Protein AF-A0A352XD75-F1 (afdb_monomer)

Secondary structure (DSSP, 8-state):
---HHHHH--S-HHHHHHHHHHHTTS-HHHHHHHHHHS-HHHHHHHHHTS-HHHHHHHHHHS-HHHHHHHHHHTTSSHHHHHHHHS-HHHHHHHHHTS-HHHHHHHHHHS-HHHHHHHHHHHTSPTTSHHHH--S------TT--HHHHHHHHHHHGGG-S----

Sequence (165 aa):
MLTQEVRNTLFDVADLNQLKSGLNRLPAVDVGEFITDLSPERRAIAFRILNKDQAISVFEYLPPEIQQELINALHDTQVSQIVEAMRPDDRAELFDELPAIVVKRLLQQLSPAERRATATILGYPEGTAGRVMTTEYVQLRQGLTVAEAIDKIRQTDRDKETIYY

Foldseek 3Di:
DPPPVLVPPDDDPVVLVVLLVVLQPDDLLVLQVSLQPDDLLVSLSSLLSYQPVSSVSNLVNHDPVSNVSNVVVLPDDPVLVVLQLDFLLVNLVSLVRDDPVSNVRSLVSHDPVSNVQNVQLNPDDPPDPSVNDTPQDDDDDPPDDPVRVVVSCVVSVPRHDDDDD

Solvent-accessible surface area (backbone atoms only — not comparable to full-atom values): 9869 Å² total; per-residue (Å²): 134,86,58,74,67,73,78,68,69,83,86,55,78,78,47,50,59,53,46,30,58,49,59,63,71,48,59,39,62,64,47,17,53,54,43,67,74,43,56,76,78,52,29,49,53,62,53,64,52,34,51,72,71,51,36,56,54,17,54,74,53,36,56,72,69,54,48,52,49,43,61,53,59,75,62,66,62,69,60,42,53,52,61,54,72,43,52,42,32,63,46,39,59,54,43,74,78,43,60,67,73,57,42,56,52,51,50,69,64,32,54,80,64,57,36,50,51,24,49,57,30,62,69,35,60,86,96,37,72,55,42,75,41,68,85,62,70,89,86,84,68,92,88,63,52,72,67,59,48,51,53,52,47,63,72,60,50,87,79,45,88,79,81,86,131

Radius of gyration: 19.04 Å; Cα contacts (8 Å, |Δi|>4): 114; chains: 1; bounding box: 49×33×51 Å

Mean predicted aligned error: 14.42 Å

pLDDT: mean 76.63, std 14.62, range [35.88, 95.31]

Nearest PDB structures (foldseek):
  8gpv-assembly1_A-2  TM=6.197E-01  e=3.151E-08  Clostridiales bacterium
  8gps-assembly1_A-2  TM=6.681E-01  e=8.833E-07  Chryseobacterium hispalense
  2oux-assembly1_B  TM=5.930E-01  e=8.496E-04  Enterococcus faecalis V583
  8wiw-assembly1_Z  TM=5.634E-01  e=1.707E-01  Salmonella enterica subsp. enterica serovar Typhimurium str. LT2
  3ajc-assembly1_A  TM=3.501E-01  e=4.592E-02  Thermotoga maritima

Structure (mmCIF, N/CA/C/O backbone):
data_AF-A0A352XD75-F1
#
_entry.id   AF-A0A352XD75-F1
#
loop_
_atom_site.group_PDB
_atom_site.id
_atom_site.type_symbol
_atom_site.label_atom_id
_atom_site.label_alt_id
_atom_site.label_comp_id
_atom_site.label_asym_id
_atom_site.label_entity_id
_atom_site.label_seq_id
_atom_site.pdbx_PDB_ins_code
_atom_site.Cartn_x
_atom_site.Cartn_y
_atom_site.Cartn_z
_atom_site.occupancy
_atom_site.B_iso_or_equiv
_atom_site.auth_seq_id
_atom_site.auth_comp_id
_atom_site.auth_asym_id
_atom_site.auth_atom_id
_atom_site.pdbx_PDB_model_num
ATOM 1 N N . MET A 1 1 ? 4.989 9.134 -26.590 1.00 42.31 1 MET A N 1
ATOM 2 C CA . MET A 1 1 ? 4.996 10.477 -25.962 1.00 42.31 1 MET A CA 1
ATOM 3 C C . MET A 1 1 ? 3.915 10.523 -24.897 1.00 42.31 1 MET A C 1
ATOM 5 O O . MET A 1 1 ? 2.740 10.600 -25.235 1.00 42.31 1 MET A O 1
ATOM 9 N N . LEU A 1 2 ? 4.307 10.415 -23.628 1.00 46.84 2 LEU A N 1
ATOM 10 C CA . LEU A 1 2 ? 3.418 10.649 -22.490 1.00 46.84 2 LEU A CA 1
ATOM 11 C C . LEU A 1 2 ? 2.858 12.075 -22.583 1.00 46.84 2 LEU A C 1
ATOM 13 O O . LEU A 1 2 ? 3.633 13.031 -22.660 1.00 46.84 2 LEU A O 1
ATOM 17 N N . THR A 1 3 ? 1.534 12.220 -22.615 1.00 48.31 3 THR A N 1
ATOM 18 C CA . THR A 1 3 ? 0.881 13.530 -22.550 1.00 48.31 3 THR A CA 1
ATOM 19 C C . THR A 1 3 ? 1.253 14.214 -21.236 1.00 48.31 3 THR A C 1
ATOM 21 O O . THR A 1 3 ? 1.358 13.569 -20.192 1.00 48.31 3 THR A O 1
ATOM 24 N N . GLN A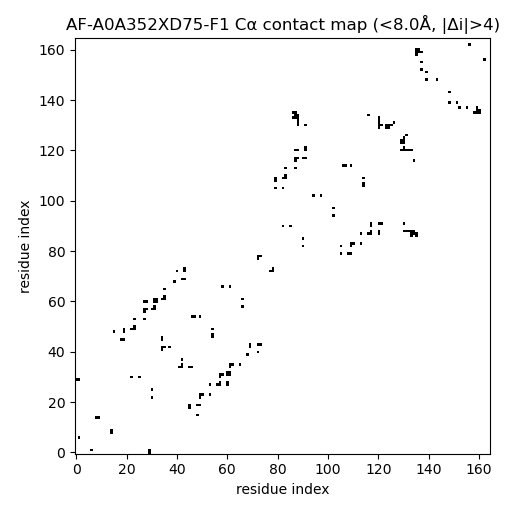 1 4 ? 1.458 15.534 -21.287 1.00 46.62 4 GLN A N 1
ATOM 25 C CA . GLN A 1 4 ? 1.802 16.389 -20.141 1.00 46.62 4 GLN A CA 1
ATOM 26 C C . GLN A 1 4 ? 0.899 16.161 -18.905 1.00 46.62 4 GLN A C 1
ATOM 28 O O . GLN A 1 4 ? 1.322 16.429 -17.784 1.00 46.62 4 GLN A O 1
ATOM 33 N N . GLU A 1 5 ? -0.316 15.644 -19.109 1.00 46.28 5 GLU A N 1
ATOM 34 C CA . GLU A 1 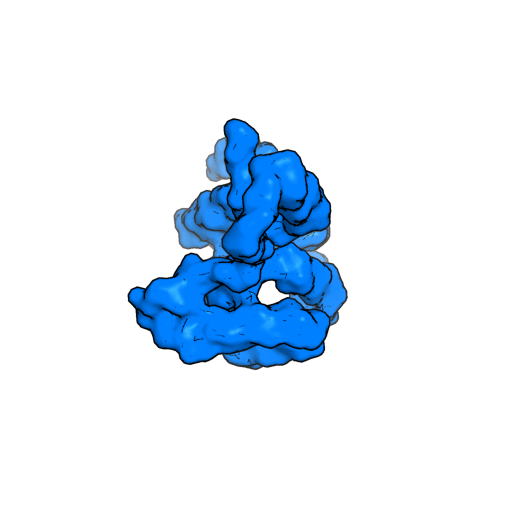5 ? -1.288 15.280 -18.074 1.00 46.28 5 GLU A CA 1
ATOM 35 C C . GLU A 1 5 ? -0.790 14.177 -17.130 1.00 46.28 5 GLU A C 1
ATOM 37 O O . GLU A 1 5 ? -0.857 14.367 -15.921 1.00 46.28 5 GLU A O 1
ATOM 42 N N . VAL A 1 6 ? -0.191 13.091 -17.641 1.00 51.75 6 VAL A N 1
ATOM 43 C CA . VAL A 1 6 ? 0.304 11.977 -16.796 1.00 51.75 6 VAL A CA 1
ATOM 44 C C . VAL A 1 6 ? 1.484 12.417 -15.925 1.00 51.75 6 VAL A C 1
ATOM 46 O O . VAL A 1 6 ? 1.719 11.880 -14.847 1.00 51.75 6 VAL A O 1
ATOM 49 N N . ARG A 1 7 ? 2.229 13.430 -16.380 1.00 50.84 7 ARG A N 1
ATOM 50 C CA . ARG A 1 7 ? 3.415 13.948 -15.690 1.00 50.84 7 ARG A CA 1
ATOM 51 C C . ARG A 1 7 ? 3.066 14.825 -14.475 1.00 50.84 7 ARG A C 1
ATOM 53 O O . ARG A 1 7 ? 3.905 14.972 -13.591 1.00 50.84 7 ARG A O 1
ATOM 60 N N . ASN A 1 8 ? 1.853 15.389 -14.425 1.00 47.38 8 ASN A N 1
ATOM 61 C CA . ASN A 1 8 ? 1.427 16.347 -13.396 1.00 47.38 8 ASN A CA 1
ATOM 62 C C . ASN A 1 8 ? 0.528 15.747 -12.294 1.00 47.38 8 ASN A C 1
ATOM 64 O O . ASN A 1 8 ? 0.387 16.362 -11.238 1.00 47.38 8 ASN A O 1
ATOM 68 N N . THR A 1 9 ? -0.050 14.561 -12.491 1.00 47.28 9 THR A N 1
ATOM 69 C CA . THR A 1 9 ? -0.865 13.846 -11.488 1.00 47.28 9 THR A CA 1
ATOM 70 C C . THR A 1 9 ? 0.006 12.937 -10.620 1.00 47.28 9 THR A C 1
ATOM 72 O O . THR A 1 9 ? 0.238 11.778 -10.950 1.00 47.28 9 THR A O 1
ATOM 75 N N . LEU A 1 10 ? 0.544 13.481 -9.526 1.00 49.97 10 LEU A N 1
ATOM 76 C CA . LEU A 1 10 ? 1.320 12.741 -8.517 1.00 49.97 10 LEU A CA 1
ATOM 77 C C . LEU A 1 10 ? 0.926 13.171 -7.092 1.00 49.97 10 LEU A C 1
ATOM 79 O O . LEU A 1 10 ? 1.811 13.489 -6.292 1.00 49.97 10 LEU A O 1
ATOM 83 N N . PHE A 1 11 ? -0.377 13.242 -6.780 1.00 50.50 11 PHE A N 1
ATOM 84 C CA . PHE A 1 11 ? -0.832 13.763 -5.480 1.00 50.50 11 PHE A CA 1
ATOM 85 C C . PHE A 1 11 ? -2.056 13.071 -4.831 1.00 50.50 11 PHE A C 1
ATOM 87 O O . PHE A 1 11 ? -2.658 13.695 -3.963 1.00 50.50 11 PHE A O 1
ATOM 94 N N . ASP A 1 12 ? -2.388 11.802 -5.128 1.00 47.44 12 ASP A N 1
ATOM 95 C CA . ASP A 1 12 ? -3.331 11.028 -4.285 1.00 47.44 12 ASP A CA 1
ATOM 96 C C . ASP A 1 12 ? -3.212 9.484 -4.398 1.00 47.44 12 ASP A C 1
ATOM 98 O O . ASP A 1 12 ? -2.680 8.961 -5.377 1.00 47.44 12 ASP A O 1
ATOM 102 N N . VAL A 1 13 ? -3.727 8.718 -3.421 1.00 48.00 13 VAL A N 1
ATOM 103 C CA . VAL A 1 13 ? -3.709 7.227 -3.422 1.00 48.00 13 VAL A CA 1
ATOM 104 C C . VAL A 1 13 ? -4.572 6.651 -4.555 1.00 48.00 13 VAL A C 1
ATOM 106 O O . VAL A 1 13 ? -4.212 5.645 -5.170 1.00 48.00 13 VAL A O 1
ATOM 109 N N . ALA A 1 14 ? -5.659 7.338 -4.913 1.00 49.59 14 ALA A N 1
ATOM 110 C CA . ALA A 1 14 ? -6.481 7.009 -6.079 1.00 49.59 14 ALA A CA 1
ATOM 111 C C . ALA A 1 14 ? -5.698 7.097 -7.409 1.00 49.59 14 ALA A C 1
ATOM 113 O O . ALA A 1 14 ? -6.013 6.374 -8.361 1.00 49.59 14 ALA A O 1
ATOM 114 N N . ASP A 1 15 ? -4.634 7.909 -7.461 1.00 64.81 15 ASP A N 1
ATOM 115 C CA . ASP A 1 15 ? -3.771 8.038 -8.638 1.00 64.81 15 ASP A CA 1
ATOM 116 C C . ASP A 1 15 ? -2.802 6.857 -8.780 1.00 64.81 15 ASP A C 1
ATOM 118 O O . ASP A 1 15 ? -2.377 6.557 -9.894 1.00 64.81 15 ASP A O 1
ATOM 122 N N . LEU A 1 16 ? -2.477 6.125 -7.703 1.00 64.69 16 LEU A N 1
ATOM 123 C CA . LEU A 1 16 ? -1.532 5.000 -7.771 1.00 64.69 16 LEU A CA 1
ATOM 124 C C . LEU A 1 16 ? -2.077 3.825 -8.586 1.00 64.69 16 LEU A C 1
ATOM 126 O O . LEU A 1 16 ? -1.321 3.203 -9.331 1.00 64.69 16 LEU A O 1
ATOM 130 N N . ASN A 1 17 ? -3.381 3.550 -8.512 1.00 67.31 17 ASN A N 1
ATOM 131 C CA . ASN A 1 17 ? -4.015 2.503 -9.319 1.00 67.31 17 ASN A CA 1
ATOM 132 C C . ASN A 1 17 ? -4.095 2.888 -10.802 1.00 67.31 17 ASN A C 1
ATOM 134 O O . ASN A 1 17 ? -3.836 2.058 -11.681 1.00 67.31 17 ASN A O 1
ATOM 138 N N . GLN A 1 18 ? -4.384 4.160 -11.096 1.00 73.12 18 GLN A N 1
ATOM 139 C CA . GLN A 1 18 ? -4.333 4.668 -12.468 1.00 73.12 18 GLN A CA 1
ATOM 140 C C . GLN A 1 18 ? -2.905 4.644 -13.016 1.00 73.12 18 GLN A C 1
ATOM 142 O O . GLN A 1 18 ? -2.689 4.201 -14.145 1.00 73.12 18 GLN A O 1
ATOM 147 N N . LEU A 1 19 ? -1.927 5.033 -12.198 1.00 76.56 19 LEU A N 1
ATOM 148 C CA . LEU A 1 19 ? -0.513 5.000 -12.539 1.00 76.56 19 LEU A CA 1
ATOM 149 C C . LEU A 1 19 ? -0.034 3.560 -12.760 1.00 76.56 19 LEU A C 1
ATOM 151 O O . LEU A 1 19 ? 0.588 3.290 -13.783 1.00 76.56 19 LEU A O 1
ATOM 155 N N . LYS A 1 20 ? -0.398 2.609 -11.890 1.00 80.44 20 LYS A N 1
ATOM 156 C CA . LYS A 1 20 ? -0.115 1.173 -12.068 1.00 80.44 20 LYS A CA 1
ATOM 157 C C . LYS A 1 20 ? -0.668 0.683 -13.402 1.00 80.44 20 LYS A C 1
ATOM 159 O O . LYS A 1 20 ? 0.074 0.112 -14.199 1.00 80.44 20 LYS A O 1
ATOM 164 N N . SER A 1 21 ? -1.949 0.929 -13.681 1.00 81.81 21 SER A N 1
ATOM 165 C CA . SER A 1 21 ? -2.569 0.522 -14.948 1.00 81.81 21 SER A CA 1
ATOM 166 C C . SER A 1 21 ? -1.904 1.189 -16.158 1.00 81.81 21 SER A C 1
ATOM 168 O O . SER A 1 21 ? -1.716 0.541 -17.187 1.00 81.81 21 SER A O 1
ATOM 170 N N . GLY A 1 22 ? -1.550 2.471 -16.056 1.00 84.94 22 GLY A N 1
ATOM 171 C CA . GLY A 1 22 ? -0.902 3.226 -17.125 1.00 84.94 22 GLY A CA 1
ATOM 172 C C . GLY A 1 22 ? 0.498 2.704 -17.431 1.00 84.94 22 GLY A C 1
ATOM 173 O O . GLY A 1 22 ? 0.772 2.303 -18.560 1.00 84.94 22 GLY A O 1
ATOM 174 N N . LEU A 1 23 ? 1.365 2.637 -16.421 1.00 86.94 23 LEU A N 1
ATOM 175 C CA . LEU A 1 23 ? 2.758 2.218 -16.586 1.00 86.94 23 LEU A CA 1
ATOM 176 C C . LEU A 1 23 ? 2.885 0.763 -17.058 1.00 86.94 23 LEU A C 1
ATOM 178 O O . LEU A 1 23 ? 3.767 0.452 -17.854 1.00 86.94 23 LEU A O 1
ATOM 182 N N . ASN A 1 24 ? 1.979 -0.126 -16.641 1.00 85.75 24 ASN A N 1
ATOM 183 C CA . ASN A 1 24 ? 1.988 -1.524 -17.083 1.00 85.75 24 ASN A CA 1
ATOM 184 C C . ASN A 1 24 ? 1.462 -1.742 -18.511 1.00 85.75 24 ASN A C 1
ATOM 186 O O . ASN A 1 24 ? 1.604 -2.838 -19.048 1.00 85.75 24 ASN A O 1
ATOM 190 N N . ARG A 1 25 ? 0.849 -0.730 -19.136 1.00 88.12 25 ARG A N 1
ATOM 191 C CA . ARG A 1 25 ? 0.373 -0.787 -20.532 1.00 88.12 25 ARG A CA 1
ATOM 192 C C . ARG A 1 25 ? 1.310 -0.094 -21.517 1.00 88.12 25 ARG A C 1
ATOM 194 O O . ARG A 1 25 ? 1.102 -0.200 -22.724 1.00 88.12 25 ARG A O 1
ATOM 201 N N . LEU A 1 26 ? 2.297 0.641 -21.014 1.00 89.50 26 LEU A N 1
ATOM 202 C CA . LEU A 1 26 ? 3.243 1.385 -21.833 1.00 89.50 26 LEU A CA 1
ATOM 203 C C . LEU A 1 26 ? 4.454 0.527 -22.222 1.00 89.50 26 LEU A C 1
ATOM 205 O O . LEU A 1 26 ? 4.799 -0.420 -21.512 1.00 89.50 26 LEU A O 1
ATOM 209 N N . PRO A 1 27 ? 5.136 0.861 -23.330 1.00 91.19 27 PRO A N 1
ATOM 210 C CA . PRO A 1 27 ? 6.421 0.260 -23.662 1.00 91.19 27 PRO A CA 1
ATOM 211 C C . PRO A 1 27 ? 7.441 0.460 -22.536 1.00 91.19 27 PRO A C 1
ATOM 213 O O . PRO A 1 27 ? 7.554 1.550 -21.977 1.00 91.19 27 PRO A O 1
ATOM 216 N N . ALA A 1 28 ? 8.226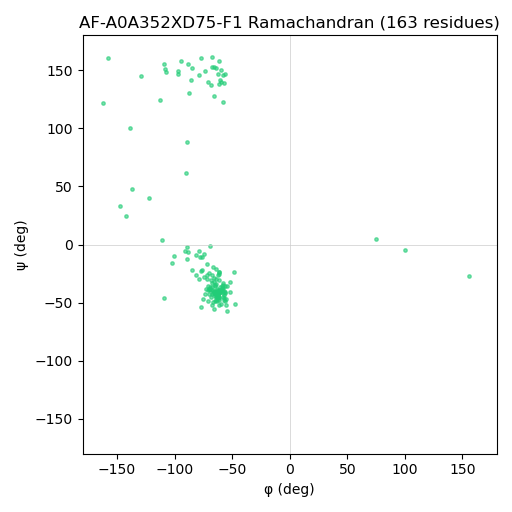 -0.576 -22.236 1.00 85.38 28 ALA A N 1
ATOM 217 C CA . ALA A 1 28 ? 9.201 -0.542 -21.146 1.00 85.38 28 ALA A CA 1
ATOM 218 C C . ALA A 1 28 ? 10.240 0.590 -21.285 1.00 85.38 28 ALA A C 1
ATOM 220 O O . ALA A 1 28 ? 10.642 1.182 -20.287 1.00 85.38 28 ALA A O 1
ATOM 221 N N . VAL A 1 29 ? 10.618 0.939 -22.518 1.00 89.31 29 VAL A N 1
ATOM 222 C CA . VAL A 1 29 ? 11.522 2.064 -22.807 1.00 89.31 29 VAL A CA 1
ATOM 223 C C . VAL A 1 29 ? 10.934 3.413 -22.374 1.00 89.31 29 VAL A C 1
ATOM 225 O O . VAL A 1 29 ? 11.620 4.195 -21.722 1.00 89.31 29 VAL A O 1
ATOM 228 N N . ASP A 1 30 ? 9.647 3.649 -22.644 1.00 89.25 30 ASP A N 1
ATOM 229 C CA . ASP A 1 30 ? 8.962 4.901 -22.294 1.00 89.25 30 ASP A CA 1
ATOM 230 C C . ASP A 1 30 ? 8.799 5.027 -20.772 1.00 89.25 30 ASP A C 1
ATOM 232 O O . ASP A 1 30 ? 8.905 6.111 -20.198 1.00 89.25 30 ASP A O 1
ATOM 236 N N . VAL A 1 31 ? 8.548 3.901 -20.099 1.00 88.69 31 VAL A N 1
ATOM 237 C CA . VAL A 1 31 ? 8.454 3.844 -18.636 1.00 88.69 31 VAL A CA 1
ATOM 238 C C . VAL A 1 31 ? 9.825 4.054 -17.991 1.00 88.69 31 VAL A C 1
ATOM 240 O O . VAL A 1 31 ? 9.915 4.740 -16.976 1.00 88.69 31 VAL A O 1
ATOM 243 N N . GLY A 1 32 ? 10.894 3.511 -18.579 1.00 86.94 32 GLY A N 1
ATOM 244 C CA . GLY A 1 32 ? 12.265 3.735 -18.119 1.00 86.94 32 GLY A CA 1
ATOM 245 C C . GLY A 1 32 ? 12.676 5.207 -18.207 1.00 86.94 32 GLY A C 1
ATOM 246 O O . GLY A 1 32 ? 13.210 5.757 -17.242 1.00 86.94 32 GLY A O 1
ATOM 247 N N . GLU A 1 33 ? 12.356 5.875 -19.318 1.00 89.38 33 GLU A N 1
ATOM 248 C CA . GLU A 1 33 ? 12.580 7.318 -19.485 1.00 89.38 33 GLU A CA 1
ATOM 249 C C . GLU A 1 33 ? 11.782 8.121 -18.448 1.00 89.38 33 GLU A C 1
ATOM 251 O O . GLU A 1 33 ? 12.346 8.938 -17.720 1.00 89.38 33 GLU A O 1
ATOM 256 N N . PHE A 1 34 ? 10.493 7.806 -18.282 1.00 87.62 34 PHE A N 1
ATOM 257 C CA . PHE A 1 34 ? 9.649 8.448 -17.275 1.00 87.62 34 PHE A CA 1
ATOM 258 C C . PHE A 1 34 ? 10.207 8.305 -15.856 1.00 87.62 34 PHE A C 1
ATOM 260 O O . PHE A 1 34 ? 10.293 9.294 -15.133 1.00 87.62 34 PHE A O 1
ATOM 267 N N . ILE A 1 35 ? 10.602 7.095 -15.448 1.00 87.19 35 ILE A N 1
ATOM 268 C CA . ILE A 1 35 ? 11.186 6.854 -14.123 1.00 87.19 35 ILE A CA 1
ATOM 269 C C . ILE A 1 35 ? 12.497 7.631 -13.970 1.00 87.19 35 ILE A C 1
ATOM 271 O O . ILE A 1 35 ? 12.747 8.212 -12.915 1.00 87.19 35 ILE A O 1
ATOM 275 N N . THR A 1 36 ? 13.318 7.709 -15.013 1.00 87.12 36 THR A N 1
ATOM 276 C CA . THR A 1 36 ? 14.579 8.463 -14.976 1.00 87.12 36 THR A CA 1
ATOM 277 C C . THR A 1 36 ? 14.352 9.944 -14.658 1.00 87.12 36 THR A C 1
ATOM 279 O O . THR A 1 36 ? 15.114 10.513 -13.874 1.00 87.12 36 THR A O 1
ATOM 282 N N . ASP A 1 37 ? 13.260 10.534 -15.143 1.00 86.69 37 ASP A N 1
ATOM 283 C CA . ASP A 1 37 ? 12.905 11.942 -14.918 1.00 86.69 37 ASP A CA 1
ATOM 284 C C . ASP A 1 37 ? 12.298 12.236 -13.531 1.00 86.69 37 ASP A C 1
ATOM 286 O O . ASP A 1 37 ? 12.153 13.399 -13.141 1.00 86.69 37 ASP A O 1
ATOM 290 N N . LEU A 1 38 ? 11.936 11.210 -12.754 1.00 84.00 38 LEU A N 1
ATOM 291 C CA . LEU A 1 38 ? 11.356 11.385 -11.419 1.00 84.00 38 LEU A CA 1
ATOM 292 C C . LEU A 1 38 ? 12.408 11.749 -10.358 1.00 84.00 38 LEU A C 1
ATOM 294 O O . LEU A 1 38 ? 13.604 11.480 -10.500 1.00 84.00 38 LEU A O 1
ATOM 298 N N . SER A 1 39 ? 11.946 12.316 -9.237 1.00 80.19 39 SER A N 1
ATOM 299 C CA . SER A 1 39 ? 12.773 12.449 -8.032 1.00 80.19 39 SER A CA 1
ATOM 300 C C . SER A 1 39 ? 13.099 11.066 -7.439 1.00 80.19 39 SER A C 1
ATOM 302 O O . SER A 1 39 ? 12.291 10.145 -7.592 1.00 80.19 39 SER A O 1
ATOM 304 N N . PRO A 1 40 ? 14.231 10.894 -6.726 1.00 75.38 40 PRO A N 1
ATOM 305 C CA . PRO A 1 40 ? 14.668 9.587 -6.217 1.00 75.38 40 PRO A CA 1
ATOM 306 C C . PRO A 1 40 ? 13.603 8.824 -5.412 1.00 75.38 40 PRO A C 1
ATOM 308 O O . PRO A 1 40 ? 13.399 7.630 -5.613 1.00 75.38 40 PRO A O 1
ATOM 311 N N . GLU A 1 41 ? 12.853 9.527 -4.562 1.00 70.81 41 GLU A N 1
ATOM 312 C CA . GLU A 1 41 ? 11.767 8.959 -3.747 1.00 70.81 41 GLU A CA 1
ATOM 313 C C . GLU A 1 41 ? 10.623 8.408 -4.616 1.00 70.81 41 GLU A C 1
ATOM 315 O O . GLU A 1 41 ? 10.054 7.353 -4.338 1.00 70.81 41 GLU A O 1
ATOM 320 N N . ARG A 1 42 ? 10.308 9.103 -5.716 1.00 78.06 42 ARG A N 1
ATOM 321 C CA . ARG A 1 42 ? 9.231 8.741 -6.646 1.00 78.06 42 ARG A CA 1
ATOM 322 C C . ARG A 1 42 ? 9.639 7.615 -7.593 1.00 78.06 42 ARG A C 1
ATOM 324 O O . ARG A 1 42 ? 8.782 6.817 -7.970 1.00 78.06 42 ARG A O 1
ATOM 331 N N . ARG A 1 43 ? 10.931 7.498 -7.927 1.00 85.25 43 ARG A N 1
ATOM 332 C CA . ARG A 1 43 ? 11.474 6.395 -8.742 1.00 85.25 43 ARG A CA 1
ATOM 333 C C . ARG A 1 43 ? 11.160 5.039 -8.132 1.00 85.25 43 ARG A C 1
ATOM 335 O O . ARG A 1 43 ? 10.651 4.161 -8.821 1.00 85.25 43 ARG A O 1
ATOM 342 N N . ALA A 1 44 ? 11.422 4.885 -6.834 1.00 78.00 44 ALA A N 1
ATOM 343 C CA . ALA A 1 44 ? 11.202 3.627 -6.127 1.00 78.00 44 ALA A CA 1
ATOM 344 C C . ALA A 1 44 ? 9.722 3.217 -6.122 1.00 78.00 44 ALA A C 1
ATOM 346 O O . ALA A 1 44 ? 9.409 2.046 -6.329 1.00 78.00 44 ALA A O 1
ATOM 347 N N . ILE A 1 45 ? 8.817 4.182 -5.935 1.00 76.19 45 ILE A N 1
ATOM 348 C CA . ILE A 1 45 ? 7.368 3.952 -5.937 1.00 76.19 45 ILE A CA 1
ATOM 349 C C . ILE A 1 45 ? 6.892 3.562 -7.340 1.00 76.19 45 ILE A C 1
ATOM 351 O O . ILE A 1 45 ? 6.264 2.518 -7.500 1.00 76.19 45 ILE A O 1
ATOM 355 N N . ALA A 1 46 ? 7.245 4.350 -8.360 1.00 83.12 46 ALA A N 1
ATOM 356 C CA . ALA A 1 46 ? 6.862 4.091 -9.748 1.00 83.12 46 ALA A CA 1
ATOM 357 C C . ALA A 1 46 ? 7.404 2.750 -10.265 1.00 83.12 46 ALA A C 1
ATOM 359 O O . ALA A 1 46 ? 6.710 2.044 -10.990 1.00 83.12 46 ALA A O 1
ATOM 360 N N . PHE A 1 47 ? 8.615 2.368 -9.857 1.00 83.31 47 PHE A N 1
ATOM 361 C CA . PHE A 1 47 ? 9.193 1.073 -10.200 1.00 83.31 47 PHE A CA 1
ATOM 362 C C . PHE A 1 47 ? 8.493 -0.087 -9.471 1.00 83.31 47 PHE A C 1
ATOM 364 O O . PHE A 1 47 ? 8.307 -1.157 -10.043 1.00 83.31 47 PHE A O 1
ATOM 371 N N . ARG A 1 48 ? 8.065 0.112 -8.216 1.00 80.00 48 ARG A N 1
ATOM 372 C CA . ARG A 1 48 ? 7.439 -0.936 -7.393 1.00 80.00 48 ARG A CA 1
ATOM 373 C C . ARG A 1 48 ? 6.022 -1.302 -7.833 1.00 80.00 48 ARG A C 1
ATOM 375 O O . ARG A 1 48 ? 5.617 -2.441 -7.631 1.00 80.00 48 ARG A O 1
ATOM 382 N N . ILE A 1 49 ? 5.282 -0.363 -8.416 1.00 79.94 49 ILE A N 1
ATOM 383 C CA . ILE A 1 49 ? 3.920 -0.604 -8.920 1.00 79.94 49 ILE A CA 1
ATOM 384 C C . ILE A 1 49 ? 3.898 -1.317 -10.281 1.00 79.94 49 ILE A C 1
ATOM 386 O O . ILE A 1 49 ? 2.829 -1.671 -10.777 1.00 79.94 49 ILE A O 1
ATOM 390 N N . LEU A 1 50 ? 5.058 -1.535 -10.904 1.00 81.81 50 LEU A N 1
ATOM 391 C CA . LEU A 1 50 ? 5.156 -2.339 -12.116 1.00 81.81 50 LEU A CA 1
ATOM 392 C C . LEU A 1 50 ? 4.929 -3.817 -11.792 1.00 81.81 50 LEU A C 1
ATOM 394 O O . LEU A 1 50 ? 5.442 -4.355 -10.812 1.00 81.81 50 LEU A O 1
ATOM 398 N N . ASN A 1 51 ? 4.200 -4.4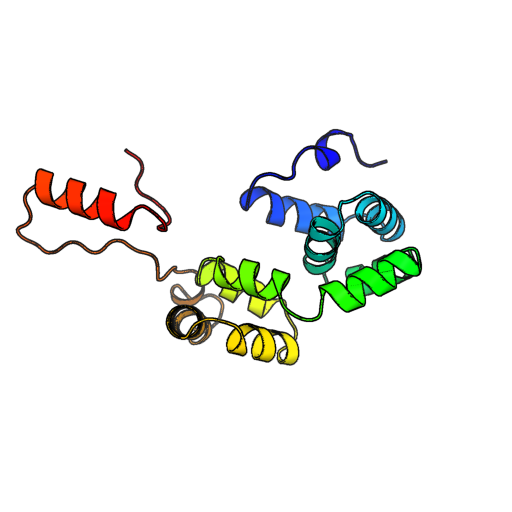92 -12.671 1.00 81.44 51 ASN A N 1
ATOM 399 C CA . ASN A 1 51 ? 4.079 -5.937 -12.659 1.00 81.44 51 ASN A CA 1
ATOM 400 C C . ASN A 1 51 ? 5.453 -6.549 -12.942 1.00 81.44 51 ASN A C 1
ATOM 402 O O . ASN A 1 51 ? 6.272 -5.964 -13.648 1.00 81.44 51 ASN A O 1
ATOM 406 N N . LYS A 1 52 ? 5.692 -7.758 -12.435 1.00 66.44 52 LYS A N 1
ATOM 407 C CA . LYS A 1 52 ? 7.003 -8.420 -12.470 1.00 66.44 52 LYS A CA 1
ATOM 408 C C . LYS A 1 52 ? 7.691 -8.387 -13.840 1.00 66.44 52 LYS A C 1
ATOM 410 O O . LYS A 1 52 ? 8.849 -7.989 -13.920 1.00 66.44 52 LYS A O 1
ATOM 415 N N . ASP A 1 53 ? 6.990 -8.790 -14.895 1.00 72.00 53 ASP A N 1
ATOM 416 C CA . ASP A 1 53 ? 7.578 -8.884 -16.237 1.00 72.00 53 ASP A CA 1
ATOM 417 C C . ASP A 1 53 ? 7.916 -7.495 -16.794 1.00 72.00 53 ASP A C 1
ATOM 419 O O . ASP A 1 53 ? 8.993 -7.287 -17.348 1.00 72.00 53 ASP A O 1
ATOM 423 N N . GLN A 1 54 ? 7.044 -6.517 -16.537 1.00 84.56 54 GLN A N 1
ATOM 424 C CA . GLN A 1 54 ? 7.270 -5.127 -16.917 1.00 84.56 54 GLN A CA 1
ATOM 425 C C . GLN A 1 54 ? 8.433 -4.512 -16.136 1.00 84.56 54 GLN A C 1
ATOM 427 O O . GLN A 1 54 ? 9.258 -3.820 -16.720 1.00 84.56 54 GLN A O 1
ATOM 432 N N . ALA A 1 55 ? 8.540 -4.778 -14.834 1.00 76.12 55 ALA A N 1
ATOM 433 C CA . ALA A 1 55 ? 9.627 -4.278 -13.999 1.00 76.12 55 ALA A CA 1
ATOM 434 C C . ALA A 1 55 ? 10.995 -4.770 -14.493 1.00 76.12 55 ALA A C 1
ATOM 436 O O . ALA A 1 55 ? 11.940 -3.987 -14.537 1.00 76.12 55 ALA A O 1
ATOM 437 N N . ILE A 1 56 ? 11.089 -6.042 -14.905 1.00 70.88 56 ILE A N 1
ATOM 438 C CA . ILE A 1 56 ? 12.312 -6.621 -15.482 1.00 70.88 56 ILE A CA 1
ATOM 439 C C . ILE A 1 56 ? 12.680 -5.883 -16.768 1.00 70.88 56 ILE A C 1
ATOM 441 O O . ILE A 1 56 ? 13.797 -5.385 -16.884 1.00 70.88 56 ILE A O 1
ATOM 445 N N . SER A 1 57 ? 11.731 -5.753 -17.698 1.00 76.31 57 SER A N 1
ATOM 446 C CA . SER A 1 57 ? 11.979 -5.066 -18.965 1.00 76.31 57 SER A CA 1
ATOM 447 C C . SER A 1 57 ? 12.335 -3.594 -18.765 1.00 76.31 57 SER A C 1
ATOM 449 O O . SER A 1 57 ? 13.253 -3.099 -19.403 1.00 76.31 57 SER A O 1
ATOM 451 N N . VAL A 1 58 ? 11.652 -2.887 -17.862 1.00 84.00 58 VAL A N 1
ATOM 452 C CA . VAL A 1 58 ? 11.918 -1.472 -17.564 1.00 84.00 58 VAL A CA 1
ATOM 453 C C . VAL A 1 58 ? 13.292 -1.286 -16.936 1.00 84.00 58 VAL A C 1
ATOM 455 O O . VAL A 1 58 ? 13.991 -0.344 -17.297 1.00 84.00 58 VAL A O 1
ATOM 458 N N . PHE A 1 59 ? 13.702 -2.180 -16.032 1.00 75.06 59 PHE A N 1
ATOM 459 C CA . PHE A 1 59 ? 14.998 -2.091 -15.364 1.00 75.06 59 PHE A CA 1
ATOM 460 C C . PHE A 1 59 ? 16.160 -2.067 -16.361 1.00 75.06 59 PHE A C 1
ATOM 462 O O . PHE A 1 59 ? 17.081 -1.273 -16.194 1.00 75.06 59 PHE A O 1
ATOM 469 N N . GLU A 1 60 ? 16.086 -2.867 -17.429 1.00 74.88 60 GLU A N 1
ATOM 470 C CA . GLU A 1 60 ? 17.105 -2.922 -18.487 1.00 74.88 60 GLU A CA 1
ATOM 471 C C . GLU A 1 60 ? 17.271 -1.599 -19.252 1.00 74.88 60 GLU A C 1
ATOM 473 O O . GLU A 1 60 ? 18.358 -1.322 -19.757 1.00 74.88 60 GLU A O 1
ATOM 478 N N . TYR A 1 61 ? 16.227 -0.765 -19.309 1.00 80.81 61 TYR A N 1
ATOM 479 C CA . TYR A 1 61 ? 16.251 0.538 -19.986 1.00 80.81 61 TYR A CA 1
ATOM 480 C C . TYR A 1 61 ? 16.651 1.705 -19.075 1.00 80.81 61 TYR A C 1
ATOM 482 O O . TYR A 1 61 ? 16.797 2.829 -19.557 1.00 80.81 61 TYR A O 1
ATOM 490 N N . LEU A 1 62 ? 16.830 1.472 -17.773 1.00 81.25 62 LEU A N 1
ATOM 491 C CA . LEU A 1 62 ? 17.256 2.514 -16.841 1.00 81.25 62 LEU A CA 1
ATOM 492 C C . LEU A 1 62 ? 18.769 2.764 -16.925 1.00 81.25 62 LEU A C 1
ATOM 494 O O . LEU A 1 62 ? 19.537 1.812 -17.083 1.00 81.25 62 LEU A O 1
ATOM 498 N N . PRO A 1 63 ? 19.227 4.017 -16.743 1.00 83.25 63 PRO A N 1
ATOM 499 C CA . PRO A 1 63 ? 20.650 4.305 -16.611 1.00 83.25 63 PRO A CA 1
ATOM 500 C C . PRO A 1 63 ? 21.279 3.541 -15.429 1.00 83.25 63 PRO A C 1
ATOM 502 O O . PRO A 1 63 ? 20.616 3.380 -14.397 1.00 83.25 63 PRO A O 1
ATOM 505 N N . PRO A 1 64 ? 22.550 3.105 -15.523 1.00 69.94 64 PRO A N 1
ATOM 506 C CA . PRO A 1 64 ? 23.219 2.328 -14.473 1.00 69.94 64 PRO A CA 1
ATOM 507 C C . PRO A 1 64 ? 23.197 2.987 -13.087 1.00 69.94 64 PRO A C 1
ATOM 509 O O . PRO A 1 64 ? 23.045 2.309 -12.070 1.00 69.94 64 PRO A O 1
ATOM 512 N N . GLU A 1 65 ? 23.298 4.313 -13.032 1.00 80.00 65 GLU A N 1
ATOM 513 C CA . GLU A 1 65 ? 23.254 5.088 -11.792 1.00 80.00 65 GLU A CA 1
ATOM 514 C C . GLU A 1 65 ? 21.875 4.975 -11.126 1.00 80.00 65 GLU A C 1
ATOM 516 O O . GLU A 1 65 ? 21.775 4.768 -9.917 1.00 80.00 65 GLU A O 1
ATOM 521 N N . ILE A 1 66 ? 20.808 5.010 -11.930 1.00 82.38 66 ILE A N 1
ATOM 522 C CA . ILE A 1 66 ? 19.421 4.867 -11.473 1.00 82.38 66 ILE A CA 1
ATOM 523 C C . ILE A 1 66 ? 19.111 3.429 -11.068 1.00 82.38 66 ILE A C 1
ATOM 525 O O . ILE A 1 66 ? 18.421 3.204 -10.074 1.00 82.38 66 ILE A O 1
ATOM 529 N N . GLN A 1 67 ? 19.639 2.443 -11.797 1.00 73.69 67 GLN A N 1
ATOM 530 C CA . GLN A 1 67 ? 19.551 1.038 -11.402 1.00 73.69 67 GLN A CA 1
ATOM 531 C C . GLN A 1 67 ? 20.160 0.827 -10.010 1.00 73.69 67 GLN A C 1
ATOM 533 O O . GLN A 1 67 ? 19.546 0.188 -9.155 1.00 73.69 67 GLN A O 1
ATOM 538 N N . GLN A 1 68 ? 21.338 1.402 -9.756 1.00 70.25 68 GLN A N 1
ATOM 539 C CA . GLN A 1 68 ? 22.017 1.307 -8.467 1.00 70.25 68 GLN A CA 1
ATOM 540 C C . GLN A 1 68 ? 21.261 2.056 -7.357 1.00 70.25 68 GLN A C 1
ATOM 542 O O . GLN A 1 68 ? 21.105 1.523 -6.256 1.00 70.25 68 GLN A O 1
ATOM 547 N N . GLU A 1 69 ? 20.743 3.255 -7.638 1.00 77.56 69 GLU A N 1
ATOM 548 C CA . GLU A 1 69 ? 19.859 3.991 -6.725 1.00 77.56 69 GLU A CA 1
ATOM 549 C C . GLU A 1 69 ? 18.611 3.184 -6.366 1.00 77.56 69 GLU A C 1
ATOM 551 O O . GLU A 1 69 ? 18.271 3.097 -5.190 1.00 77.56 69 GLU A O 1
ATOM 556 N N . LEU A 1 70 ? 17.956 2.550 -7.342 1.00 74.19 70 LEU A N 1
ATOM 557 C CA . LEU A 1 70 ? 16.781 1.712 -7.110 1.00 74.19 70 LEU A CA 1
ATOM 558 C C . LEU A 1 70 ? 17.124 0.477 -6.286 1.00 74.19 70 LEU A C 1
ATOM 560 O O . LEU A 1 70 ? 16.414 0.182 -5.330 1.00 74.19 70 LEU A O 1
ATOM 564 N N . ILE A 1 71 ? 18.223 -0.214 -6.593 1.00 64.94 71 ILE A N 1
ATOM 565 C CA . ILE A 1 71 ? 18.688 -1.356 -5.795 1.00 64.94 71 ILE A CA 1
ATOM 566 C C . ILE A 1 71 ? 18.886 -0.942 -4.327 1.00 64.94 71 ILE A C 1
ATOM 568 O O . ILE A 1 71 ? 18.463 -1.673 -3.431 1.00 64.94 71 ILE A O 1
ATOM 572 N N . ASN A 1 72 ? 19.458 0.240 -4.078 1.00 66.94 72 ASN A N 1
ATOM 573 C CA . ASN A 1 72 ? 19.677 0.772 -2.730 1.00 66.94 72 ASN A CA 1
ATOM 574 C C . ASN A 1 72 ? 18.381 1.262 -2.057 1.00 66.94 72 ASN A C 1
ATOM 576 O O . ASN A 1 72 ? 18.149 0.989 -0.882 1.00 66.94 72 ASN A O 1
ATOM 580 N N . ALA A 1 73 ? 17.515 1.967 -2.787 1.00 66.00 73 ALA A N 1
ATOM 581 C CA . ALA A 1 73 ? 16.247 2.501 -2.285 1.00 66.00 73 ALA A CA 1
ATOM 582 C C . ALA A 1 73 ? 15.237 1.389 -1.964 1.00 66.00 73 ALA A C 1
ATOM 584 O O . ALA A 1 73 ? 14.448 1.497 -1.024 1.00 66.00 73 ALA A O 1
ATOM 585 N N . LEU A 1 74 ? 15.307 0.273 -2.691 1.00 61.28 74 LEU A N 1
ATOM 586 C CA . LEU A 1 74 ? 14.560 -0.945 -2.388 1.00 61.28 74 LEU A CA 1
ATOM 587 C C . LEU A 1 74 ? 15.063 -1.649 -1.108 1.00 61.28 74 LEU A C 1
ATOM 589 O O . LEU A 1 74 ? 14.472 -2.656 -0.711 1.00 61.28 74 LEU A O 1
ATOM 593 N N . HIS A 1 75 ? 16.104 -1.121 -0.448 1.00 56.28 75 HIS A N 1
ATOM 594 C CA . HIS A 1 75 ? 16.848 -1.774 0.626 1.00 56.28 75 HIS A CA 1
ATOM 595 C C . HIS A 1 75 ? 16.902 -1.017 1.981 1.00 56.28 75 HIS A C 1
ATOM 597 O O . HIS A 1 75 ? 17.939 -1.075 2.619 1.00 56.28 75 HIS A O 1
ATOM 603 N N . ASP A 1 76 ? 15.836 -0.364 2.491 1.00 59.06 76 ASP A N 1
ATOM 604 C CA . ASP A 1 76 ? 15.306 -0.685 3.858 1.00 59.06 76 ASP A CA 1
ATOM 605 C C . ASP A 1 76 ? 14.500 0.372 4.658 1.00 59.06 76 ASP A C 1
ATOM 607 O O . ASP A 1 76 ? 13.677 -0.053 5.467 1.00 59.06 76 ASP A O 1
ATOM 611 N N . THR A 1 77 ? 14.629 1.700 4.529 1.00 57.50 77 THR A N 1
ATOM 612 C CA . THR A 1 77 ? 13.992 2.615 5.530 1.00 57.50 77 THR A CA 1
ATOM 613 C C . THR A 1 77 ? 12.787 3.423 5.050 1.00 57.50 77 THR A C 1
ATOM 615 O O . THR A 1 77 ? 11.774 3.451 5.746 1.00 57.50 77 THR A O 1
ATOM 618 N N . GLN A 1 78 ? 12.836 4.048 3.872 1.00 55.12 78 GLN A N 1
ATOM 619 C CA . GLN A 1 78 ? 11.711 4.866 3.382 1.00 55.12 78 GLN A CA 1
ATOM 620 C C . GLN A 1 78 ? 10.486 4.023 3.008 1.00 55.12 78 GLN A C 1
ATOM 622 O O . GLN A 1 78 ? 9.359 4.382 3.336 1.00 55.12 78 GLN A O 1
ATOM 627 N N . VAL A 1 79 ? 10.700 2.859 2.388 1.00 62.91 79 VAL A N 1
ATOM 628 C CA . VAL A 1 79 ? 9.614 1.926 2.042 1.00 62.91 79 VAL A CA 1
ATOM 629 C C . VAL A 1 79 ? 8.907 1.428 3.300 1.00 62.91 79 VAL A C 1
ATOM 631 O O . VAL A 1 79 ? 7.684 1.372 3.330 1.00 62.91 79 VAL A O 1
ATOM 634 N N . SER A 1 80 ? 9.664 1.131 4.356 1.00 69.75 80 SER A N 1
ATOM 635 C CA . SER A 1 80 ? 9.109 0.706 5.641 1.00 69.75 80 SER A CA 1
ATOM 636 C C . SER A 1 80 ? 8.203 1.771 6.253 1.00 69.75 80 SER A C 1
ATOM 638 O O . SER A 1 80 ? 7.158 1.427 6.782 1.00 69.75 80 SER A O 1
ATOM 640 N N . GLN A 1 81 ? 8.557 3.055 6.141 1.00 67.50 81 GLN A N 1
ATOM 641 C CA . GLN A 1 81 ? 7.725 4.156 6.641 1.00 67.50 81 GLN A CA 1
ATOM 642 C C . GLN A 1 81 ? 6.440 4.341 5.829 1.00 67.50 81 GLN A C 1
ATOM 644 O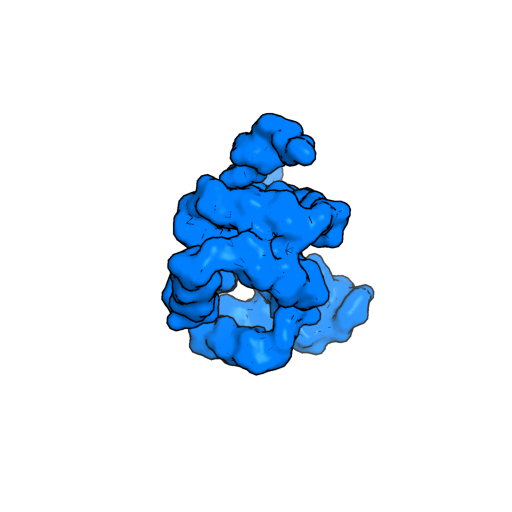 O . GLN A 1 81 ? 5.390 4.593 6.409 1.00 67.50 81 GLN A O 1
ATOM 649 N N . ILE A 1 82 ? 6.509 4.183 4.505 1.00 60.53 82 ILE A N 1
ATOM 650 C CA . ILE A 1 82 ? 5.321 4.239 3.644 1.00 60.53 82 ILE A CA 1
ATOM 651 C C . ILE A 1 82 ? 4.386 3.075 3.977 1.00 60.53 82 ILE A C 1
ATOM 653 O O . ILE A 1 82 ? 3.205 3.287 4.207 1.00 60.53 82 ILE A O 1
ATOM 657 N N . VAL A 1 83 ? 4.925 1.857 4.065 1.00 71.44 83 VAL A N 1
ATOM 658 C CA . VAL A 1 83 ? 4.157 0.654 4.413 1.00 71.44 83 VAL A CA 1
ATOM 659 C C . VAL A 1 83 ? 3.616 0.739 5.847 1.00 71.44 83 VAL A C 1
ATOM 661 O O . VAL A 1 83 ? 2.503 0.300 6.098 1.00 71.44 83 VAL A O 1
ATOM 664 N N . GLU A 1 84 ? 4.342 1.342 6.788 1.00 81.38 84 GLU A N 1
ATOM 665 C CA . GLU A 1 84 ? 3.841 1.609 8.146 1.00 81.38 84 GLU A CA 1
ATOM 666 C C . GLU A 1 84 ? 2.626 2.544 8.133 1.00 81.38 84 GLU A C 1
ATOM 668 O O . GLU A 1 84 ? 1.669 2.284 8.851 1.00 81.38 84 GLU A O 1
ATOM 673 N N . ALA A 1 85 ? 2.653 3.590 7.304 1.00 75.25 85 ALA A N 1
ATOM 674 C CA . ALA A 1 85 ? 1.577 4.574 7.196 1.00 75.25 85 ALA A CA 1
ATOM 675 C C . ALA A 1 85 ? 0.403 4.128 6.305 1.00 75.25 85 ALA A C 1
ATOM 677 O O . ALA A 1 85 ? -0.611 4.818 6.237 1.00 75.25 85 ALA A O 1
ATOM 678 N N . MET A 1 86 ? 0.539 3.012 5.586 1.00 75.94 86 MET A N 1
ATOM 679 C CA . MET A 1 86 ? -0.534 2.470 4.760 1.00 75.94 86 MET A CA 1
ATOM 680 C C . MET A 1 86 ? -1.619 1.840 5.619 1.00 75.94 86 MET A C 1
ATOM 682 O O . MET A 1 86 ? -1.362 1.216 6.650 1.00 75.94 86 MET A O 1
ATOM 686 N N . ARG A 1 87 ? -2.846 1.903 5.118 1.00 80.38 87 ARG A N 1
ATOM 687 C CA . ARG A 1 87 ? -3.979 1.273 5.773 1.00 80.38 87 ARG A CA 1
ATOM 688 C C . ARG A 1 87 ? -3.844 -0.256 5.738 1.00 80.38 87 ARG A C 1
ATOM 690 O O . ARG A 1 87 ? -3.122 -0.806 4.896 1.00 80.38 87 ARG A O 1
ATOM 697 N N . PRO A 1 88 ? -4.427 -0.984 6.703 1.00 86.94 88 PRO A N 1
ATOM 698 C CA . PRO A 1 88 ? -4.265 -2.438 6.794 1.00 86.94 88 PRO A CA 1
ATOM 699 C C . PRO A 1 88 ? -4.738 -3.209 5.551 1.00 86.94 88 PRO A C 1
ATOM 701 O O . PRO A 1 88 ? -4.109 -4.194 5.169 1.00 86.94 88 PRO A O 1
ATOM 704 N N . ASP A 1 89 ? -5.826 -2.764 4.932 1.00 85.06 89 ASP A N 1
ATOM 705 C CA . ASP A 1 89 ? -6.411 -3.310 3.705 1.00 85.06 89 ASP A CA 1
ATOM 706 C C . ASP A 1 89 ? -5.548 -3.017 2.477 1.00 85.06 89 ASP A C 1
ATOM 708 O O . ASP A 1 89 ? -5.168 -3.954 1.776 1.00 85.06 89 ASP A O 1
ATOM 712 N N . ASP A 1 90 ? -5.122 -1.764 2.295 1.00 78.25 90 ASP A N 1
ATOM 713 C CA . ASP A 1 90 ? -4.216 -1.374 1.204 1.00 78.25 90 ASP A CA 1
ATOM 714 C C . ASP A 1 90 ? -2.884 -2.148 1.266 1.00 78.25 90 ASP A C 1
ATOM 716 O O . ASP A 1 90 ? -2.324 -2.570 0.251 1.00 78.25 90 ASP A O 1
ATOM 720 N N . ARG A 1 91 ? -2.365 -2.388 2.479 1.00 86.12 91 ARG A N 1
ATOM 721 C CA . ARG A 1 91 ? -1.188 -3.248 2.685 1.00 86.12 91 ARG A CA 1
ATOM 722 C C . ARG A 1 91 ? -1.433 -4.693 2.311 1.00 86.12 91 ARG A C 1
ATOM 724 O O . ARG A 1 91 ? -0.527 -5.321 1.771 1.00 86.12 91 ARG A O 1
ATOM 731 N N . ALA A 1 92 ? -2.589 -5.242 2.675 1.00 85.62 92 ALA A N 1
ATOM 732 C CA . ALA A 1 92 ? -2.915 -6.623 2.354 1.00 85.62 92 ALA A CA 1
ATOM 733 C C . ALA A 1 92 ? -2.973 -6.810 0.832 1.00 85.62 92 ALA A C 1
ATOM 735 O O . ALA A 1 92 ? -2.348 -7.738 0.326 1.00 85.62 92 ALA A O 1
ATOM 736 N N . GLU A 1 93 ? -3.596 -5.874 0.110 1.00 77.06 93 GLU A N 1
ATOM 737 C CA . GLU A 1 93 ? -3.610 -5.861 -1.357 1.00 77.06 93 GLU A CA 1
ATOM 738 C C . GLU A 1 93 ? -2.195 -5.729 -1.943 1.00 77.06 93 GLU A C 1
ATOM 740 O O . GLU A 1 93 ? -1.804 -6.505 -2.814 1.00 77.06 93 GLU A O 1
ATOM 745 N N . LEU A 1 94 ? -1.373 -4.808 -1.422 1.00 74.69 94 LEU A N 1
ATOM 746 C CA . LEU A 1 94 ? 0.026 -4.683 -1.841 1.00 74.69 94 LEU A CA 1
ATOM 747 C C . LEU A 1 94 ? 0.804 -5.990 -1.627 1.00 74.69 94 LEU A C 1
ATOM 749 O O . LEU A 1 94 ? 1.633 -6.361 -2.456 1.00 74.69 94 LEU A O 1
ATOM 753 N N . PHE A 1 95 ? 0.594 -6.669 -0.502 1.00 79.50 95 PHE A 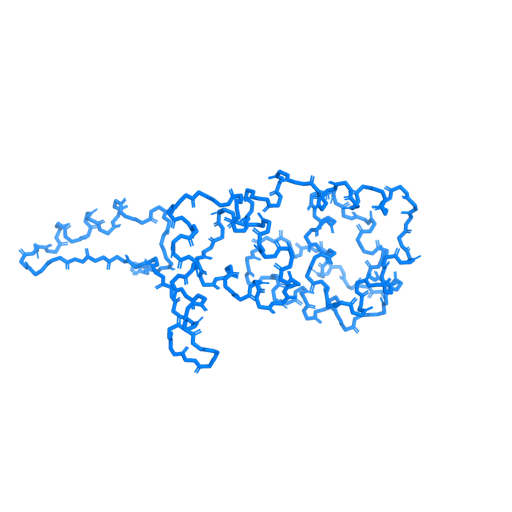N 1
ATOM 754 C CA . PHE A 1 95 ? 1.335 -7.880 -0.155 1.00 79.50 95 PHE A CA 1
ATOM 755 C C . PHE A 1 95 ? 0.943 -9.086 -1.008 1.00 79.50 95 PHE A C 1
ATOM 757 O O . PHE A 1 95 ? 1.806 -9.935 -1.238 1.00 79.50 95 PHE A O 1
ATOM 764 N N . ASP A 1 96 ? -0.279 -9.127 -1.533 1.00 75.75 96 ASP A N 1
ATOM 765 C CA . ASP A 1 96 ? -0.734 -10.174 -2.458 1.00 75.75 96 ASP A CA 1
ATOM 766 C C . ASP A 1 96 ? 0.027 -10.130 -3.794 1.00 75.75 96 ASP A C 1
ATOM 768 O O . ASP A 1 96 ? 0.300 -11.161 -4.410 1.00 75.75 96 ASP A O 1
ATOM 772 N N . GLU A 1 97 ? 0.487 -8.943 -4.190 1.00 70.06 97 GLU A N 1
ATOM 773 C CA . GLU A 1 97 ? 1.230 -8.706 -5.431 1.00 70.06 97 GLU A CA 1
ATOM 774 C C . GLU A 1 97 ? 2.755 -8.898 -5.273 1.00 70.06 97 GLU A C 1
ATOM 776 O O . GLU A 1 97 ? 3.512 -8.828 -6.248 1.00 70.06 97 GLU A O 1
ATOM 781 N N . LEU A 1 98 ? 3.242 -9.125 -4.045 1.00 63.16 98 LEU A N 1
ATOM 782 C CA . LEU A 1 98 ? 4.670 -9.187 -3.730 1.00 63.16 98 LEU A CA 1
ATOM 783 C C . LEU A 1 98 ? 5.161 -10.617 -3.445 1.00 63.16 98 LEU A C 1
ATOM 785 O O . LEU A 1 98 ? 4.467 -11.433 -2.843 1.00 63.16 98 LEU A O 1
ATOM 789 N N . PRO A 1 99 ? 6.430 -10.941 -3.771 1.00 61.50 99 PRO A N 1
ATOM 790 C CA . PRO A 1 99 ? 7.018 -12.218 -3.382 1.00 61.50 99 PRO A CA 1
ATOM 791 C C . PRO A 1 99 ? 7.029 -12.403 -1.858 1.00 61.50 99 PRO A C 1
ATOM 793 O O . PRO A 1 99 ? 7.416 -11.495 -1.119 1.00 61.50 99 PRO A O 1
ATOM 796 N N . ALA A 1 100 ? 6.739 -13.618 -1.383 1.00 71.31 100 ALA A N 1
ATOM 797 C CA . ALA A 1 100 ? 6.644 -13.938 0.048 1.00 71.31 100 ALA A CA 1
ATOM 798 C C . A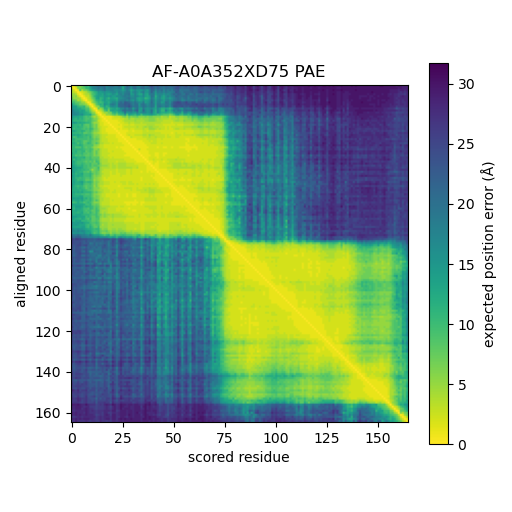LA A 1 100 ? 7.871 -13.506 0.882 1.00 71.31 100 ALA A C 1
ATOM 800 O O . ALA A 1 100 ? 7.741 -13.127 2.047 1.00 71.31 100 ALA A O 1
ATOM 801 N N . ILE A 1 101 ? 9.074 -13.526 0.294 1.00 66.25 101 ILE A N 1
ATOM 802 C CA . ILE A 1 101 ? 10.306 -13.087 0.968 1.00 66.25 101 ILE A CA 1
ATOM 803 C C . ILE A 1 101 ? 10.327 -11.575 1.249 1.00 66.25 101 ILE A C 1
ATOM 805 O O . ILE A 1 101 ? 10.865 -11.147 2.270 1.00 66.25 101 ILE A O 1
ATOM 809 N N . VAL A 1 102 ? 9.716 -10.776 0.371 1.00 68.94 102 VAL A N 1
ATOM 810 C CA . VAL A 1 102 ? 9.580 -9.322 0.511 1.00 68.94 102 VAL A CA 1
ATOM 811 C C . VAL A 1 102 ? 8.508 -9.007 1.547 1.00 68.94 102 VAL A C 1
ATOM 813 O O . VAL A 1 102 ? 8.768 -8.232 2.464 1.00 68.94 102 VAL A O 1
ATOM 816 N N . VAL A 1 103 ? 7.352 -9.673 1.463 1.00 78.44 103 VAL A N 1
ATOM 817 C CA . VAL A 1 103 ? 6.257 -9.537 2.439 1.00 78.44 103 VAL A CA 1
ATOM 818 C C . VAL A 1 103 ? 6.751 -9.832 3.852 1.00 78.44 103 VAL A C 1
ATOM 820 O O . VAL A 1 103 ? 6.537 -9.043 4.768 1.00 78.44 103 VAL A O 1
ATOM 823 N N . LYS A 1 104 ? 7.499 -10.928 4.035 1.00 80.94 104 LYS A N 1
ATOM 824 C CA . LYS A 1 104 ? 8.068 -11.292 5.338 1.00 80.94 104 LYS A CA 1
ATOM 825 C C . LYS A 1 104 ? 8.985 -10.203 5.902 1.00 80.94 104 LYS A C 1
ATOM 827 O O . LYS A 1 104 ? 8.938 -9.952 7.104 1.00 80.94 104 LYS A O 1
ATOM 832 N N . ARG A 1 105 ? 9.807 -9.568 5.059 1.00 80.44 105 ARG A N 1
ATOM 833 C CA . ARG A 1 105 ? 10.704 -8.476 5.467 1.00 80.44 105 ARG A CA 1
ATOM 834 C C . ARG A 1 105 ? 9.911 -7.241 5.895 1.00 80.44 105 ARG A C 1
ATOM 836 O O . ARG A 1 105 ? 10.122 -6.748 6.997 1.00 80.44 105 ARG A O 1
ATOM 843 N N . LEU A 1 106 ? 8.955 -6.809 5.073 1.00 78.75 106 LEU A N 1
ATOM 844 C CA . LEU A 1 106 ? 8.126 -5.633 5.351 1.00 78.75 106 LEU A CA 1
ATOM 845 C C . LEU A 1 106 ? 7.251 -5.834 6.597 1.00 78.75 106 LEU A C 1
ATOM 847 O O . LEU A 1 106 ? 7.207 -4.966 7.463 1.00 78.75 106 LEU A O 1
ATOM 851 N N . LEU A 1 107 ? 6.648 -7.016 6.774 1.00 86.44 107 LEU A N 1
ATOM 852 C CA . LEU A 1 107 ? 5.906 -7.360 7.994 1.00 86.44 107 LEU A CA 1
ATOM 853 C C . LEU A 1 107 ? 6.776 -7.252 9.252 1.00 86.44 107 LEU A C 1
ATOM 855 O O . LEU A 1 107 ? 6.283 -6.833 10.296 1.00 86.44 107 LEU A O 1
ATOM 859 N N . GLN A 1 108 ? 8.057 -7.630 9.185 1.00 89.12 108 GLN A N 1
ATOM 860 C CA . GLN A 1 108 ? 8.984 -7.518 10.319 1.00 89.12 108 GLN A CA 1
ATOM 861 C C . GLN A 1 108 ? 9.361 -6.070 10.649 1.00 89.12 108 GLN A C 1
ATOM 863 O O . GLN A 1 108 ? 9.711 -5.795 11.797 1.00 89.12 108 GLN A O 1
ATOM 868 N N . GLN A 1 109 ? 9.266 -5.169 9.674 1.00 86.25 109 GLN A N 1
ATOM 869 C CA . GLN A 1 109 ? 9.548 -3.744 9.834 1.00 86.25 109 GLN A CA 1
ATOM 870 C C . GLN A 1 109 ? 8.341 -2.962 10.368 1.00 86.25 109 GLN A C 1
ATOM 872 O O . GLN A 1 109 ? 8.544 -1.931 11.002 1.00 86.25 109 GLN A O 1
ATOM 877 N N . LEU A 1 110 ? 7.118 -3.485 10.202 1.00 88.19 110 LEU A N 1
ATOM 878 C CA . LEU A 1 110 ? 5.910 -2.891 10.780 1.00 88.19 110 LEU A CA 1
ATOM 879 C C . LEU A 1 110 ? 5.941 -2.865 12.310 1.00 88.19 110 LEU A C 1
ATOM 881 O O . LEU A 1 110 ? 6.405 -3.827 12.947 1.00 88.19 110 LEU A O 1
ATOM 885 N N . SER A 1 111 ? 5.343 -1.834 12.907 1.00 92.75 111 SER A N 1
ATOM 886 C CA . SER A 1 111 ? 5.091 -1.818 14.345 1.00 92.75 111 SER A CA 1
ATOM 887 C C . SER A 1 111 ? 4.152 -2.964 14.765 1.00 92.75 111 SER A C 1
ATOM 889 O O . SER A 1 111 ? 3.403 -3.530 13.960 1.00 92.75 111 SER A O 1
ATOM 891 N N . PRO A 1 112 ? 4.160 -3.373 16.048 1.00 95.00 112 PRO A N 1
ATOM 892 C CA . PRO A 1 112 ? 3.358 -4.508 16.499 1.00 95.00 112 PRO A CA 1
ATOM 893 C C . PRO A 1 112 ? 1.841 -4.342 16.330 1.00 95.00 112 PRO A C 1
ATOM 895 O O . PRO A 1 112 ? 1.137 -5.354 16.342 1.00 95.00 112 PRO A O 1
ATOM 898 N N . ALA A 1 113 ? 1.333 -3.107 16.271 1.00 91.06 113 ALA A N 1
ATOM 899 C CA . ALA A 1 113 ? -0.086 -2.823 16.059 1.00 91.06 113 ALA A CA 1
ATOM 900 C C . ALA A 1 113 ? -0.445 -3.027 14.582 1.00 91.06 113 ALA A C 1
ATOM 902 O O . ALA A 1 113 ? -1.266 -3.883 14.255 1.00 91.06 113 ALA A O 1
ATOM 903 N N . GLU A 1 114 ? 0.299 -2.355 13.714 1.00 91.75 114 GLU A N 1
ATOM 904 C CA . GLU A 1 114 ? 0.182 -2.404 12.262 1.00 91.75 114 GLU A CA 1
ATOM 905 C C . GLU A 1 114 ? 0.338 -3.812 11.682 1.00 91.75 114 GLU A C 1
ATOM 907 O O . GLU A 1 114 ? -0.471 -4.283 10.874 1.00 91.75 114 GLU A O 1
ATOM 912 N N . ARG A 1 115 ? 1.321 -4.562 12.187 1.00 94.62 115 ARG A N 1
ATOM 913 C CA . ARG A 1 115 ? 1.514 -5.970 11.826 1.00 94.62 115 ARG A CA 1
ATOM 914 C C . ARG A 1 115 ? 0.304 -6.831 12.184 1.00 94.62 115 ARG A C 1
ATOM 916 O O . ARG A 1 115 ? -0.047 -7.726 11.421 1.00 94.62 115 ARG A O 1
ATOM 923 N N . ARG A 1 116 ? -0.312 -6.603 13.350 1.00 94.06 116 ARG A N 1
ATOM 924 C CA . ARG A 1 116 ? -1.486 -7.370 13.804 1.00 94.06 116 ARG A CA 1
ATOM 925 C C . ARG A 1 116 ? -2.719 -7.048 12.967 1.00 94.06 116 ARG A C 1
ATOM 927 O O . ARG A 1 116 ? -3.431 -7.977 12.590 1.00 94.06 116 ARG A O 1
ATOM 934 N N . ALA A 1 117 ? -2.945 -5.773 12.663 1.00 91.94 117 ALA A N 1
ATOM 935 C CA . ALA A 1 117 ? -4.035 -5.341 11.793 1.00 91.94 117 ALA A CA 1
ATOM 936 C C . ALA A 1 117 ? -3.909 -5.980 10.399 1.00 91.94 117 ALA A C 1
ATOM 938 O O . ALA A 1 117 ? -4.812 -6.688 9.957 1.00 91.94 117 ALA A O 1
ATOM 939 N N . THR A 1 118 ? -2.730 -5.863 9.782 1.00 92.06 118 THR A N 1
ATOM 940 C CA . THR A 1 118 ? -2.447 -6.443 8.458 1.00 92.06 118 THR A CA 1
ATOM 941 C C . THR A 1 118 ? -2.574 -7.972 8.460 1.00 92.06 118 THR A C 1
ATOM 943 O O . THR A 1 118 ? -3.214 -8.552 7.587 1.00 92.06 118 THR A O 1
ATOM 946 N N . ALA A 1 119 ? -2.018 -8.655 9.469 1.00 91.94 119 ALA A N 1
ATOM 947 C CA . ALA A 1 119 ? -2.105 -10.114 9.577 1.00 91.94 119 ALA A CA 1
ATOM 948 C C . ALA A 1 119 ? -3.544 -10.619 9.771 1.00 91.94 119 ALA A C 1
ATOM 950 O O . ALA A 1 119 ? -3.862 -11.727 9.344 1.00 91.94 119 ALA A O 1
ATOM 951 N N . THR A 1 120 ? -4.410 -9.818 10.401 1.00 93.69 120 THR A N 1
ATOM 952 C CA . THR A 1 120 ? -5.832 -10.154 10.554 1.00 93.69 120 THR A CA 1
ATOM 953 C C . THR A 1 120 ? -6.506 -10.237 9.189 1.00 93.69 120 THR A C 1
ATOM 955 O O . THR A 1 120 ? -7.190 -11.218 8.920 1.00 93.69 120 THR A O 1
ATOM 958 N N . ILE A 1 121 ? -6.253 -9.265 8.307 1.00 94.12 121 ILE A N 1
ATOM 959 C CA . ILE A 1 121 ? -6.804 -9.238 6.943 1.00 94.12 121 ILE A CA 1
ATOM 960 C C . ILE A 1 121 ? -6.196 -10.356 6.090 1.00 94.12 121 ILE A C 1
ATOM 962 O O . ILE A 1 121 ? -6.923 -11.115 5.448 1.00 94.12 121 ILE A O 1
ATOM 966 N N . LEU A 1 122 ? -4.870 -10.536 6.156 1.00 90.94 122 LEU A N 1
ATOM 967 C CA . LEU A 1 122 ? -4.179 -11.605 5.428 1.00 90.94 122 LEU A CA 1
ATOM 968 C C . LEU A 1 122 ? -4.628 -13.021 5.828 1.00 90.94 122 LEU A C 1
ATOM 970 O O . LEU A 1 122 ? -4.474 -13.960 5.048 1.00 90.94 122 LEU A O 1
ATOM 974 N N . GLY A 1 123 ? -5.167 -13.184 7.039 1.00 92.38 123 GLY A N 1
ATOM 975 C CA . GLY A 1 123 ? -5.704 -14.451 7.532 1.00 92.38 123 GLY A CA 1
ATOM 976 C C . GLY A 1 123 ? -7.028 -14.869 6.886 1.00 92.38 123 GLY A C 1
ATOM 977 O O . GLY A 1 123 ? -7.400 -16.040 6.986 1.00 92.38 123 GLY A O 1
ATOM 978 N N . TYR A 1 124 ? -7.736 -13.951 6.222 1.00 94.38 124 TYR A N 1
ATOM 979 C CA . TYR A 1 124 ? -8.948 -14.274 5.476 1.00 94.38 124 TYR A CA 1
ATOM 980 C C . TYR A 1 124 ? -8.621 -14.746 4.052 1.00 94.38 124 TYR A C 1
ATOM 982 O O . TYR A 1 124 ? -7.738 -14.169 3.410 1.00 94.38 124 TYR A O 1
ATOM 990 N N . PRO A 1 125 ? -9.344 -15.754 3.522 1.00 91.38 125 PRO A N 1
ATOM 991 C CA . PRO A 1 125 ? -9.189 -16.185 2.135 1.00 91.38 125 PRO A CA 1
ATOM 992 C C . PRO A 1 125 ? -9.488 -15.063 1.134 1.00 91.38 125 PRO A C 1
ATOM 994 O O . PRO A 1 125 ? -10.347 -14.209 1.381 1.00 91.38 125 PRO A O 1
ATOM 997 N N . GLU A 1 126 ? -8.833 -15.112 -0.024 1.00 84.06 126 GLU A N 1
ATOM 998 C CA . GLU A 1 126 ? -9.111 -14.206 -1.140 1.00 84.06 126 GLU A CA 1
ATOM 999 C C . GLU A 1 126 ? -10.580 -14.258 -1.586 1.00 84.06 126 GLU A C 1
ATOM 1001 O O . GLU A 1 126 ? -11.247 -15.292 -1.506 1.00 84.06 126 GLU A O 1
ATOM 1006 N N . GLY A 1 127 ? -11.101 -13.112 -2.032 1.00 84.06 127 GLY A N 1
ATOM 1007 C CA . GLY A 1 127 ? -12.493 -12.965 -2.471 1.00 84.06 127 GLY A CA 1
ATOM 1008 C C . GLY A 1 127 ? -13.533 -12.934 -1.343 1.00 84.06 127 GLY A C 1
ATOM 1009 O O . GLY A 1 127 ? -14.731 -12.898 -1.621 1.00 84.06 127 GLY A O 1
ATOM 1010 N N . THR A 1 128 ? -13.114 -12.942 -0.073 1.00 93.56 128 THR A N 1
ATOM 1011 C CA . THR A 1 128 ? -14.027 -12.826 1.074 1.00 93.56 128 THR A CA 1
ATOM 1012 C C . THR A 1 128 ? -14.165 -11.384 1.555 1.00 93.56 128 THR A C 1
ATOM 1014 O O . THR A 1 128 ? -13.273 -10.562 1.363 1.00 93.56 128 THR A O 1
ATOM 1017 N N . ALA A 1 129 ? -15.261 -11.083 2.262 1.00 92.50 129 ALA A N 1
ATOM 1018 C CA . ALA A 1 129 ? -15.460 -9.766 2.874 1.00 92.50 129 ALA A CA 1
ATOM 1019 C C . ALA A 1 129 ? -14.309 -9.383 3.822 1.00 92.50 129 ALA A C 1
ATOM 1021 O O . ALA A 1 129 ? -13.898 -8.231 3.852 1.00 92.50 129 ALA A O 1
ATOM 1022 N N . GLY A 1 130 ? -13.746 -10.360 4.544 1.00 91.75 130 GLY A N 1
ATOM 1023 C CA . GLY A 1 130 ? -12.608 -10.136 5.437 1.00 91.75 130 GLY A CA 1
ATOM 1024 C C . GLY A 1 130 ? -11.313 -9.752 4.718 1.00 91.75 130 GLY A C 1
ATOM 1025 O O . GLY A 1 130 ? -10.431 -9.178 5.346 1.00 91.75 130 GLY A O 1
ATOM 1026 N N . ARG A 1 131 ? -11.203 -10.035 3.413 1.00 90.19 131 ARG A N 1
ATOM 1027 C CA . ARG A 1 131 ? -10.035 -9.677 2.601 1.00 90.19 131 ARG A CA 1
ATOM 1028 C C . ARG A 1 131 ? -10.057 -8.230 2.111 1.00 90.19 131 ARG A C 1
ATOM 1030 O O . ARG A 1 131 ? -8.999 -7.673 1.866 1.00 90.19 131 ARG A O 1
ATOM 1037 N N . VAL A 1 132 ? -11.245 -7.644 1.977 1.00 85.06 132 VAL A N 1
ATOM 1038 C CA . VAL A 1 132 ? -11.456 -6.281 1.450 1.00 85.06 132 VAL A CA 1
ATOM 1039 C C . VAL A 1 132 ? -11.943 -5.295 2.519 1.00 85.06 132 VAL A C 1
ATOM 1041 O O . VAL A 1 132 ? -12.286 -4.163 2.203 1.00 85.06 132 VAL A O 1
ATOM 1044 N N . MET A 1 133 ? -12.047 -5.729 3.780 1.00 89.25 133 MET A N 1
ATOM 1045 C CA . MET A 1 133 ? -12.440 -4.866 4.897 1.00 89.25 133 MET A CA 1
ATOM 1046 C C . MET A 1 133 ? -11.230 -4.122 5.461 1.00 89.25 133 MET A C 1
ATOM 1048 O O . MET A 1 133 ? -10.136 -4.677 5.515 1.00 89.25 133 MET A O 1
ATOM 1052 N N . THR A 1 134 ? -11.461 -2.944 6.034 1.00 84.94 134 THR A N 1
ATOM 1053 C CA . THR A 1 134 ? -10.477 -2.278 6.890 1.00 84.94 134 THR A CA 1
ATOM 1054 C C . THR A 1 134 ? -10.747 -2.532 8.373 1.00 84.94 134 THR A C 1
ATOM 1056 O O . THR A 1 134 ? -11.893 -2.672 8.812 1.00 84.94 134 THR A O 1
ATOM 1059 N N . THR A 1 135 ? -9.688 -2.551 9.183 1.00 86.31 135 THR A N 1
ATOM 1060 C CA . THR A 1 135 ? -9.803 -2.539 10.651 1.00 86.31 135 THR A CA 1
ATOM 1061 C C . THR A 1 135 ? -9.842 -1.120 11.231 1.00 86.31 135 THR A C 1
ATOM 1063 O O . THR A 1 135 ? -9.992 -0.950 12.442 1.00 86.31 135 THR A O 1
ATOM 1066 N N . GLU A 1 136 ? -9.732 -0.087 10.395 1.00 82.12 136 GLU A N 1
ATOM 1067 C CA . GLU A 1 136 ? -9.689 1.320 10.802 1.00 82.12 136 GLU A CA 1
ATOM 1068 C C . GLU A 1 136 ? -11.078 1.967 10.871 1.00 82.12 136 GLU A C 1
ATOM 1070 O O . GLU A 1 136 ? -11.381 2.947 10.200 1.00 82.12 136 GLU A O 1
ATOM 1075 N N . TYR A 1 137 ? -11.942 1.450 11.744 1.00 82.19 137 TYR A N 1
ATOM 1076 C CA . TYR A 1 137 ? -13.301 1.973 11.933 1.00 82.19 137 TYR A CA 1
ATOM 1077 C C . TYR A 1 137 ? -13.476 2.696 13.275 1.00 82.19 137 TYR A C 1
ATOM 1079 O O . TYR A 1 137 ? -12.769 2.435 14.257 1.00 82.19 137 TYR A O 1
ATOM 1087 N N . VAL A 1 138 ? -14.443 3.613 13.356 1.00 84.69 138 VAL A N 1
ATOM 1088 C CA . VAL A 1 138 ? -14.839 4.261 14.616 1.00 84.69 138 VAL A CA 1
ATOM 1089 C C . VAL A 1 138 ? -15.904 3.415 15.315 1.00 84.69 138 VAL A C 1
ATOM 1091 O O . VAL A 1 138 ? -16.907 3.040 14.717 1.00 84.69 138 VAL A O 1
ATOM 1094 N N . GLN A 1 139 ? -15.710 3.133 16.607 1.00 86.62 139 GLN A N 1
ATOM 1095 C CA . GLN A 1 139 ? -16.687 2.410 17.425 1.00 86.62 139 GLN A CA 1
ATOM 1096 C C . GLN A 1 139 ? -17.283 3.310 18.514 1.00 86.62 139 GLN A C 1
ATOM 1098 O O . GLN A 1 139 ? -16.577 3.852 19.377 1.00 86.62 139 GLN A O 1
ATOM 1103 N N . LEU A 1 140 ? -18.611 3.405 18.523 1.00 88.50 140 LEU A N 1
ATOM 1104 C CA . LEU A 1 140 ? -19.387 4.118 19.534 1.00 88.50 140 LEU A CA 1
ATOM 1105 C C . LEU A 1 140 ? -20.128 3.131 20.443 1.00 88.50 140 LEU A C 1
ATOM 1107 O O . LEU A 1 140 ? -20.454 2.017 20.039 1.00 88.50 140 LEU A O 1
ATOM 1111 N N . ARG A 1 141 ? -20.367 3.533 21.696 1.00 91.00 141 ARG A N 1
ATOM 1112 C CA . ARG A 1 141 ? -21.181 2.757 22.641 1.00 91.00 141 ARG A CA 1
ATOM 1113 C C . ARG A 1 141 ? -22.603 3.300 22.649 1.00 91.00 141 ARG A C 1
ATOM 1115 O O . ARG A 1 141 ? -22.808 4.504 22.518 1.00 91.00 141 ARG A O 1
ATOM 1122 N N . GLN A 1 142 ? -23.566 2.409 22.850 1.00 91.56 142 GLN A N 1
ATOM 1123 C CA . GLN A 1 142 ? -24.953 2.798 23.067 1.00 91.56 142 GLN A CA 1
ATOM 1124 C C . GLN A 1 142 ? -25.064 3.663 24.334 1.00 91.56 142 GLN A C 1
ATOM 1126 O O . GLN A 1 142 ? -24.415 3.369 25.338 1.00 91.56 142 GLN A O 1
ATOM 1131 N N . GLY A 1 143 ? -25.874 4.724 24.276 1.00 92.31 143 GLY A N 1
ATOM 1132 C CA . GLY A 1 143 ? -26.108 5.643 25.398 1.00 92.31 143 GLY A CA 1
ATOM 1133 C C . GLY A 1 143 ? -25.324 6.957 25.349 1.00 92.31 143 GLY A C 1
ATOM 1134 O O . GLY A 1 143 ? -25.572 7.813 26.190 1.00 92.31 143 GLY A O 1
ATOM 1135 N N . LEU A 1 144 ? -24.429 7.146 24.371 1.00 93.00 144 LEU A N 1
ATOM 1136 C CA . LEU A 1 144 ? -23.822 8.455 24.115 1.00 93.00 144 LEU A CA 1
ATOM 1137 C C . LEU A 1 144 ? -24.872 9.429 23.574 1.00 93.00 144 LEU A C 1
ATOM 1139 O O . LEU A 1 144 ? -25.671 9.080 22.700 1.00 93.00 144 LEU A O 1
ATOM 1143 N N . THR A 1 145 ? -24.842 10.662 24.064 1.00 95.31 145 THR A N 1
ATOM 1144 C CA . THR A 1 145 ? -25.552 11.774 23.430 1.00 95.31 145 THR A CA 1
ATOM 1145 C C . THR A 1 145 ? -24.918 12.105 22.076 1.00 95.31 145 THR A C 1
ATOM 1147 O O . THR A 1 145 ? -23.766 11.762 21.802 1.00 95.31 145 THR A O 1
ATOM 1150 N N . VAL A 1 146 ? -25.661 12.810 21.216 1.00 93.75 146 VAL A N 1
ATOM 1151 C CA . VAL A 1 146 ? -25.163 13.234 19.894 1.00 93.75 146 VAL A CA 1
ATOM 1152 C C . VAL A 1 146 ? -23.870 14.050 20.017 1.00 93.75 146 VAL A C 1
ATOM 1154 O O . VAL A 1 146 ? -22.941 13.831 19.246 1.00 93.75 146 VAL A O 1
ATOM 1157 N N . ALA A 1 147 ? -23.780 14.939 21.010 1.00 93.69 147 ALA A N 1
ATOM 1158 C CA . ALA A 1 147 ? -22.586 15.752 21.240 1.00 93.69 147 ALA A CA 1
ATOM 1159 C C . ALA A 1 147 ? -21.363 14.888 21.594 1.00 93.69 147 ALA A C 1
ATOM 1161 O O . ALA A 1 147 ? -20.322 15.006 20.956 1.00 93.69 147 ALA A O 1
ATOM 1162 N N . GLU A 1 148 ? -21.511 13.953 22.536 1.00 92.62 148 GLU A N 1
ATOM 1163 C CA . GLU A 1 148 ? -20.422 13.054 22.945 1.00 92.62 148 GLU A CA 1
ATOM 1164 C C . GLU A 1 148 ? -19.983 12.116 21.811 1.00 92.62 148 GLU A C 1
ATOM 1166 O O . GLU A 1 148 ? -18.799 11.803 21.677 1.00 92.62 148 GLU A O 1
ATOM 1171 N N . ALA A 1 149 ? -20.927 11.666 20.979 1.00 91.19 149 ALA A N 1
ATOM 1172 C CA . ALA A 1 149 ? -20.631 10.862 19.800 1.00 91.19 149 ALA A CA 1
ATOM 1173 C C . ALA A 1 149 ? -19.804 11.648 18.770 1.00 91.19 149 ALA A C 1
ATOM 1175 O O . ALA A 1 149 ? -18.785 11.137 18.304 1.00 91.19 149 ALA A O 1
ATOM 1176 N N . ILE A 1 150 ? -20.203 12.887 18.457 1.00 89.56 150 ILE A N 1
ATOM 1177 C CA . ILE A 1 150 ? -19.481 13.772 17.529 1.00 89.56 150 ILE A CA 1
ATOM 1178 C C . ILE A 1 150 ? -18.082 14.098 18.062 1.00 89.56 150 ILE A C 1
ATOM 1180 O O . ILE A 1 150 ? -17.111 14.046 17.309 1.00 89.56 150 ILE A O 1
ATOM 1184 N N . A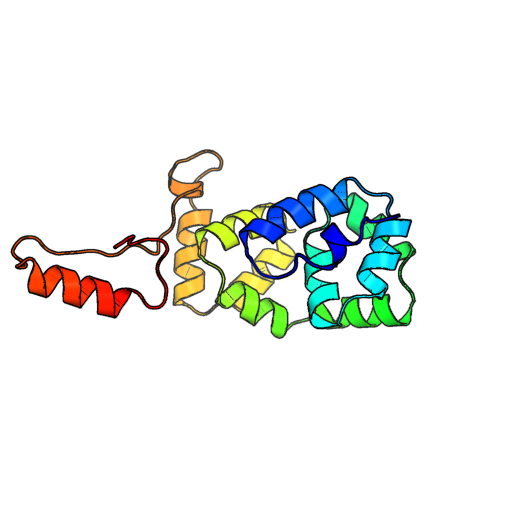SP A 1 151 ? -17.947 14.383 19.356 1.00 89.06 151 ASP A N 1
ATOM 1185 C CA . ASP A 1 151 ? -16.641 14.672 19.952 1.00 89.06 151 ASP A CA 1
ATOM 1186 C C . ASP A 1 151 ? -15.718 13.452 19.913 1.00 89.06 151 ASP A C 1
ATOM 1188 O O . ASP A 1 151 ? -14.534 13.573 19.588 1.00 89.06 151 ASP A O 1
ATOM 1192 N N . LYS A 1 152 ? -16.255 12.254 20.168 1.00 86.50 152 LYS A N 1
ATOM 1193 C CA . LYS A 1 152 ? -15.488 11.010 20.066 1.00 86.50 152 LYS A CA 1
ATOM 1194 C C . LYS A 1 152 ? -15.062 10.708 18.631 1.00 86.50 152 LYS A C 1
ATOM 1196 O O . LYS A 1 152 ? -13.932 10.271 18.418 1.00 86.50 152 LYS A O 1
ATOM 1201 N N . ILE A 1 153 ? -15.947 10.948 17.667 1.00 85.44 153 ILE A N 1
ATOM 1202 C CA . ILE A 1 153 ? -15.637 10.869 16.238 1.00 85.44 153 ILE A CA 1
ATOM 1203 C C . ILE A 1 153 ? -14.440 11.772 15.931 1.00 85.44 153 ILE A C 1
ATOM 1205 O O . ILE A 1 153 ? -13.398 11.255 15.545 1.00 85.44 153 ILE A O 1
ATOM 1209 N N . ARG A 1 154 ? -14.533 13.071 16.241 1.00 82.88 154 ARG A N 1
ATOM 1210 C CA . ARG A 1 154 ? -13.489 14.076 15.963 1.00 82.88 154 ARG A CA 1
ATOM 1211 C C . ARG A 1 154 ? -12.134 13.751 16.592 1.00 82.88 154 ARG A C 1
ATOM 1213 O O . ARG A 1 154 ? -11.099 14.054 16.011 1.00 82.88 154 ARG A O 1
ATOM 1220 N N . GLN A 1 155 ? -12.120 13.151 17.782 1.00 79.06 155 GLN A N 1
ATOM 1221 C CA . GLN A 1 155 ? -10.876 12.741 18.448 1.00 79.06 155 GLN A CA 1
ATOM 1222 C C . GLN A 1 155 ? -10.235 11.501 17.814 1.00 79.06 155 GLN A C 1
ATOM 1224 O O . GLN A 1 155 ? -9.022 11.331 17.900 1.00 79.06 155 GLN A O 1
ATOM 1229 N N . THR A 1 156 ? -11.042 10.634 17.203 1.00 70.88 156 THR A N 1
ATOM 1230 C CA . THR A 1 156 ? -10.583 9.397 16.549 1.00 70.88 156 THR A CA 1
ATOM 1231 C C . THR A 1 156 ? -10.230 9.632 15.068 1.00 70.88 156 THR A C 1
ATOM 1233 O O . THR A 1 156 ? -9.599 8.781 14.452 1.00 70.88 156 THR A O 1
ATOM 1236 N N . ASP A 1 157 ? -10.618 10.787 14.519 1.00 59.19 157 ASP A N 1
ATOM 1237 C CA . ASP A 1 157 ? -10.649 11.143 13.090 1.00 59.19 157 ASP A CA 1
ATOM 1238 C C . ASP A 1 157 ? -9.289 11.429 12.445 1.00 59.19 157 ASP A C 1
ATOM 1240 O O . ASP A 1 157 ? -9.209 11.614 11.238 1.00 59.19 157 ASP A O 1
ATOM 1244 N N . ARG A 1 158 ? -8.196 11.503 13.214 1.00 55.88 158 ARG A N 1
ATOM 1245 C CA . ARG A 1 158 ? -6.901 11.861 12.611 1.00 55.88 158 ARG A CA 1
ATOM 1246 C C . ARG A 1 158 ? -6.392 10.839 11.586 1.00 55.88 158 ARG A C 1
ATOM 1248 O O . ARG A 1 158 ? -5.616 11.251 10.738 1.00 55.88 158 ARG A O 1
ATOM 1255 N N . ASP A 1 159 ? -6.871 9.590 11.621 1.00 53.56 159 ASP A N 1
ATOM 1256 C CA . ASP A 1 159 ? -6.338 8.482 10.811 1.00 53.56 159 ASP A CA 1
ATOM 1257 C C . ASP A 1 159 ? -7.410 7.437 10.390 1.00 53.56 159 ASP A C 1
ATOM 1259 O O . ASP A 1 159 ? -7.113 6.247 10.365 1.00 53.56 159 ASP A O 1
ATOM 1263 N N . LYS A 1 160 ? -8.686 7.799 10.136 1.00 55.28 160 LYS A N 1
ATOM 1264 C CA . LYS A 1 160 ? -9.730 6.800 9.768 1.00 55.28 160 LYS A CA 1
ATOM 1265 C C . LYS A 1 160 ? -10.535 7.147 8.517 1.00 55.28 160 LYS A C 1
ATOM 1267 O O . LYS A 1 160 ? -10.846 8.301 8.260 1.00 55.28 160 LYS A O 1
ATOM 1272 N N . GLU A 1 161 ? -10.898 6.103 7.769 1.00 49.50 161 GLU A N 1
ATOM 1273 C CA . GLU A 1 161 ? -11.250 6.148 6.342 1.00 49.50 161 GLU A CA 1
ATOM 1274 C C . GLU A 1 161 ? -12.468 7.008 5.962 1.00 49.50 161 GLU A C 1
ATOM 1276 O O . GLU A 1 161 ? -12.499 7.536 4.854 1.00 49.50 161 GLU A O 1
ATOM 1281 N N . THR A 1 162 ? -13.495 7.189 6.800 1.00 46.09 162 THR A N 1
ATOM 1282 C CA . THR A 1 162 ? -14.641 8.035 6.408 1.00 46.09 162 THR A CA 1
ATOM 1283 C C . THR A 1 162 ? -15.490 8.486 7.589 1.00 46.09 162 THR A C 1
ATOM 1285 O O . THR A 1 162 ? -16.128 7.642 8.219 1.00 46.09 162 THR A O 1
ATOM 1288 N N . ILE A 1 163 ? -15.637 9.808 7.770 1.00 47.56 163 ILE A N 1
ATOM 1289 C CA . ILE A 1 163 ? -16.897 10.437 8.209 1.00 47.56 163 ILE A CA 1
ATOM 1290 C C . ILE A 1 163 ? -17.113 11.721 7.391 1.00 47.56 163 ILE A C 1
ATOM 1292 O O . ILE A 1 163 ? -16.525 12.762 7.671 1.00 47.56 163 ILE A O 1
ATOM 1296 N N . TYR A 1 164 ? -17.964 11.651 6.360 1.00 35.88 164 TYR A N 1
ATOM 1297 C CA . TYR A 1 164 ? -18.484 12.853 5.702 1.00 35.88 164 TYR A CA 1
ATOM 1298 C C . TYR A 1 164 ? -19.370 13.620 6.696 1.00 35.88 164 TYR A C 1
ATOM 1300 O O 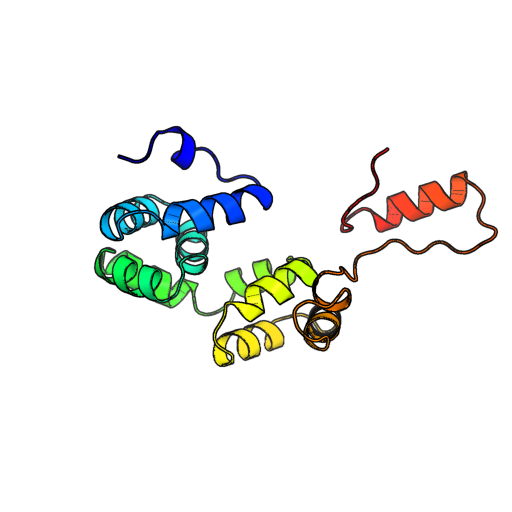. TYR A 1 164 ? -20.255 13.025 7.316 1.00 35.88 164 TYR A O 1
ATOM 1308 N N . TYR A 1 165 ? -19.083 14.915 6.855 1.00 36.62 165 TYR A N 1
ATOM 1309 C CA . TYR A 1 165 ? -19.914 15.875 7.591 1.00 36.62 165 TYR A CA 1
ATOM 1310 C C . TYR A 1 165 ? -21.299 16.042 6.961 1.00 36.62 165 TYR A C 1
ATOM 1312 O O . TYR A 1 165 ? -21.376 16.064 5.710 1.00 36.62 165 TYR A O 1
#